Protein AF-A0A4W5PHT2-F1 (afdb_monomer)

Sequence (68 aa):
MKMLCDSMERDLPADAHLRASGRLCVSLTRVSDGKNVLVSEFDSDEELLQALLCSCFIPFYCGVIPPS

Secondary structure (DSSP, 8-state):
-HHHHHHHHHHS-TTHHHHHTTT--EEEE-TTT--EEEE---SSHHHHHHHHHHHT--TTTS-SS---

Nearest PDB structures (foldseek):
  8xks-assembly1_G  TM=2.856E-01  e=8.917E+00  Chlamydomonas reinhardtii

Foldseek 3Di:
DVVLLVVCVVPADQCNQVVQAPPPWQWAADPVPRDIDIDRHDPGPVRVSLSVQRSVDDDPVNYPDRDD

Solvent-accessible surface area (backbone atoms only — not comparable to full-atom values): 4229 Å² total; per-residue (Å²): 108,70,72,57,55,60,46,48,69,69,71,50,59,100,57,42,15,72,70,33,34,84,73,43,76,48,66,36,69,42,83,92,78,66,44,80,43,79,47,36,73,38,94,36,57,64,54,39,50,50,52,56,51,48,55,69,53,47,77,75,78,75,40,88,71,78,88,129

Mean predicted aligned error: 3.83 Å

pLDDT: mean 89.73, std 8.0, range [62.28, 97.94]

Organism: NCBI:txid62062

Radius of gyration: 12.21 Å; Cα contacts (8 Å, |Δi|>4): 75; chains: 1; bounding box: 27×25×28 Å

Structure (mmCIF, N/CA/C/O backbone):
data_AF-A0A4W5PHT2-F1
#
_entry.id   AF-A0A4W5PHT2-F1
#
loop_
_atom_site.group_PDB
_atom_site.id
_atom_site.type_symbol
_atom_site.label_atom_id
_atom_site.label_alt_id
_atom_site.label_comp_id
_atom_site.label_asym_id
_atom_site.label_entity_id
_atom_site.label_seq_id
_atom_site.pdbx_PDB_ins_code
_atom_site.Cartn_x
_atom_site.Cartn_y
_atom_site.Cartn_z
_atom_site.occupancy
_atom_site.B_iso_or_equiv
_atom_site.auth_seq_id
_atom_site.auth_comp_id
_atom_site.auth_asym_id
_atom_site.auth_atom_id
_atom_site.pdbx_PDB_model_num
ATOM 1 N N . MET A 1 1 ? 0.576 13.147 -9.665 1.00 67.94 1 MET A N 1
ATOM 2 C CA . MET A 1 1 ? 0.409 12.754 -8.248 1.00 67.94 1 MET A CA 1
ATOM 3 C C . MET A 1 1 ? -0.189 13.830 -7.371 1.00 67.94 1 MET A C 1
ATOM 5 O O . MET A 1 1 ? -1.125 13.499 -6.669 1.00 67.94 1 MET A O 1
ATOM 9 N N . LYS A 1 2 ? 0.251 15.094 -7.438 1.00 66.62 2 LYS A N 1
ATOM 10 C CA . LYS A 1 2 ? -0.265 16.143 -6.543 1.00 66.62 2 LYS A CA 1
ATOM 11 C C . LYS A 1 2 ? -1.802 16.269 -6.504 1.00 66.62 2 LYS A C 1
ATOM 13 O O . LYS A 1 2 ? -2.365 16.281 -5.424 1.00 66.62 2 LYS A O 1
ATOM 18 N N . MET A 1 3 ? -2.486 16.218 -7.653 1.00 77.50 3 MET A N 1
ATOM 19 C CA . MET A 1 3 ? -3.962 16.221 -7.677 1.00 77.50 3 MET A CA 1
ATOM 20 C C . MET A 1 3 ? -4.611 15.014 -6.977 1.00 77.50 3 MET A C 1
ATOM 22 O O . MET A 1 3 ? -5.719 15.148 -6.466 1.00 77.50 3 MET A O 1
ATOM 26 N N . LEU A 1 4 ? -3.951 13.850 -6.965 1.00 79.19 4 LEU A N 1
ATOM 27 C CA . LEU A 1 4 ? -4.449 12.657 -6.279 1.00 79.19 4 LEU A CA 1
ATOM 28 C C . LEU A 1 4 ? -4.335 12.848 -4.762 1.00 79.19 4 LEU A C 1
ATOM 30 O O . LEU A 1 4 ? -5.339 12.702 -4.079 1.00 79.19 4 LEU A O 1
ATOM 34 N N . CYS A 1 5 ? -3.168 13.287 -4.268 1.00 79.19 5 CYS A N 1
ATOM 35 C CA . CYS A 1 5 ? -2.964 13.640 -2.857 1.00 79.19 5 CYS A CA 1
ATOM 36 C C . CYS A 1 5 ? -3.993 14.677 -2.397 1.00 79.19 5 CYS A C 1
ATOM 38 O O . CYS A 1 5 ? -4.758 14.422 -1.476 1.00 79.19 5 CYS A O 1
ATOM 40 N N . ASP A 1 6 ? -4.069 15.803 -3.117 1.00 82.44 6 ASP A N 1
ATOM 41 C CA . ASP A 1 6 ? -4.924 16.925 -2.742 1.00 82.44 6 ASP A CA 1
ATOM 42 C C . ASP A 1 6 ? -6.414 16.518 -2.734 1.00 82.44 6 ASP A C 1
ATOM 44 O O . ASP A 1 6 ? -7.206 17.102 -2.004 1.00 82.44 6 ASP A O 1
ATOM 48 N N . SER A 1 7 ? -6.834 15.563 -3.575 1.00 83.12 7 SER A N 1
ATOM 49 C CA . SER A 1 7 ? -8.227 15.084 -3.584 1.00 83.12 7 SER A CA 1
ATOM 50 C C . SER A 1 7 ? -8.495 14.118 -2.440 1.00 83.12 7 SER A C 1
ATOM 52 O O . SER A 1 7 ? -9.497 14.255 -1.753 1.00 83.12 7 SER A O 1
ATOM 54 N N . MET A 1 8 ? -7.567 13.206 -2.169 1.00 85.44 8 MET A N 1
ATOM 55 C CA . MET A 1 8 ? -7.690 12.268 -1.059 1.00 85.44 8 MET A CA 1
ATOM 56 C C . MET A 1 8 ? -7.692 12.985 0.296 1.00 85.44 8 MET A C 1
ATOM 58 O O . MET A 1 8 ? -8.525 12.659 1.129 1.00 85.44 8 MET A O 1
ATOM 62 N N . GLU A 1 9 ? -6.859 14.012 0.488 1.00 84.06 9 GLU A N 1
ATOM 63 C CA . GLU A 1 9 ? -6.872 14.854 1.697 1.00 84.06 9 GLU A CA 1
ATOM 64 C C . GLU A 1 9 ? -8.196 15.612 1.895 1.00 84.06 9 GLU A C 1
ATOM 66 O O . GLU A 1 9 ? -8.589 15.883 3.026 1.00 84.06 9 GLU A O 1
ATOM 71 N N . ARG A 1 10 ? -8.897 15.970 0.809 1.00 88.19 10 ARG A N 1
ATOM 72 C CA . ARG A 1 10 ? -10.209 16.638 0.891 1.00 88.19 10 ARG A CA 1
ATOM 73 C C . ARG A 1 10 ? -11.363 15.665 1.113 1.00 88.19 10 ARG A C 1
ATOM 75 O O . ARG A 1 10 ? -12.337 16.032 1.766 1.00 88.19 10 ARG A O 1
ATOM 82 N N . ASP A 1 11 ? -11.279 14.481 0.516 1.00 88.88 11 ASP A N 1
ATOM 83 C CA . ASP A 1 11 ? -12.393 13.535 0.439 1.00 88.88 11 ASP A CA 1
ATOM 84 C C . ASP A 1 11 ? -12.371 12.506 1.584 1.00 88.88 11 ASP A C 1
ATOM 86 O O . ASP A 1 11 ? -13.412 11.930 1.918 1.00 88.88 11 ASP A O 1
ATOM 90 N N . LEU A 1 12 ? -11.204 12.258 2.193 1.00 89.88 12 LEU A N 1
ATOM 91 C CA . LEU A 1 12 ? -11.072 11.346 3.324 1.00 89.88 12 LEU A CA 1
ATOM 92 C C . LEU A 1 12 ? -11.487 12.028 4.640 1.00 89.88 12 LEU A C 1
ATOM 94 O O . LEU A 1 12 ? -11.147 13.183 4.893 1.00 89.88 12 LEU A O 1
ATOM 98 N N . PRO A 1 13 ? -12.222 11.316 5.506 1.00 93.25 13 PRO A N 1
ATOM 99 C CA . PRO A 1 13 ? -12.495 11.774 6.863 1.00 93.25 13 PRO A CA 1
ATOM 100 C C . PRO A 1 13 ? -11.212 11.746 7.711 1.00 93.25 13 PRO A C 1
ATOM 102 O O . PRO A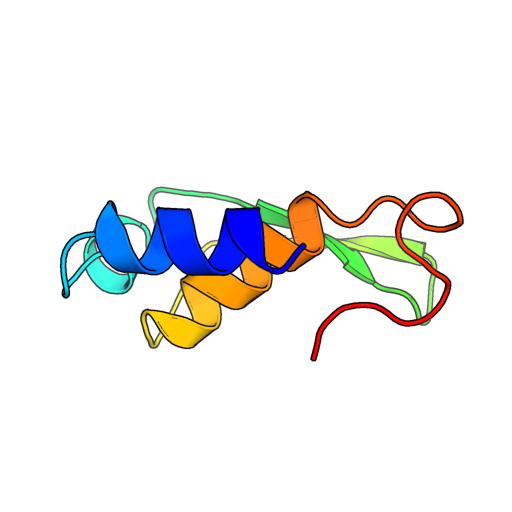 1 13 ? -10.326 10.941 7.450 1.00 93.25 13 PRO A O 1
ATOM 105 N N . ALA A 1 14 ? -11.157 12.551 8.775 1.00 91.38 14 ALA A N 1
ATOM 106 C CA . ALA A 1 14 ? -9.994 12.666 9.675 1.00 91.38 14 ALA A CA 1
ATOM 107 C C . ALA A 1 14 ? -9.677 11.407 10.522 1.00 91.38 14 ALA A C 1
ATOM 109 O O . ALA A 1 14 ? -8.792 11.425 11.372 1.00 91.38 14 ALA A O 1
ATOM 110 N N . ASP A 1 15 ? -10.470 10.345 10.381 1.00 94.06 15 ASP A N 1
ATOM 111 C CA . ASP A 1 15 ? -10.289 9.043 11.027 1.00 94.06 15 ASP A CA 1
ATOM 112 C C . ASP A 1 15 ? -10.167 7.913 9.989 1.00 94.06 15 ASP A C 1
ATOM 114 O O . ASP A 1 15 ? -10.456 6.745 10.272 1.00 94.06 15 ASP A O 1
ATOM 118 N N . ALA A 1 16 ? -9.789 8.254 8.755 1.00 95.94 16 ALA A N 1
ATOM 119 C CA . ALA A 1 16 ? -9.766 7.321 7.640 1.00 95.94 16 ALA A CA 1
ATOM 120 C C . ALA A 1 16 ? -8.852 6.121 7.896 1.00 95.94 16 ALA A C 1
ATOM 122 O O . ALA A 1 16 ? -9.269 4.993 7.618 1.00 95.94 16 ALA A O 1
ATOM 123 N N . HIS A 1 17 ? -7.657 6.340 8.455 1.00 96.00 17 HIS A N 1
ATOM 124 C CA . HIS A 1 17 ? -6.728 5.266 8.816 1.00 96.00 17 HIS A CA 1
ATOM 125 C C . HIS A 1 17 ? -7.374 4.254 9.767 1.00 96.00 17 HIS A C 1
ATOM 127 O O . HIS A 1 17 ? -7.393 3.068 9.457 1.00 96.00 17 HIS A O 1
ATOM 133 N N . LEU A 1 18 ? -8.044 4.706 10.834 1.00 97.75 18 LEU A N 1
ATOM 134 C CA . LEU A 1 18 ? -8.744 3.823 11.781 1.00 97.75 18 LEU A CA 1
ATOM 135 C C . LEU A 1 18 ? -9.854 3.006 11.111 1.00 97.75 18 LEU A C 1
ATOM 137 O O . LEU A 1 18 ? -10.084 1.846 11.448 1.00 97.75 18 LEU A O 1
ATOM 141 N N . ARG A 1 19 ? -10.568 3.611 10.159 1.00 96.81 19 ARG A N 1
ATOM 142 C CA . ARG A 1 19 ? -11.674 2.959 9.442 1.00 96.81 19 ARG A CA 1
ATOM 143 C C . ARG A 1 19 ? -11.199 1.954 8.393 1.00 96.81 19 ARG A C 1
ATOM 145 O O . ARG A 1 19 ? -11.972 1.054 8.032 1.00 96.81 19 ARG A O 1
ATOM 152 N N . ALA A 1 20 ? -9.995 2.163 7.865 1.00 96.81 20 ALA A N 1
ATOM 153 C CA . ALA A 1 20 ? -9.363 1.350 6.836 1.00 96.81 20 ALA A CA 1
ATOM 154 C C . ALA A 1 20 ? -8.536 0.199 7.427 1.00 96.81 20 ALA A C 1
ATOM 156 O O . ALA A 1 20 ? -8.549 -0.887 6.846 1.00 96.81 20 ALA A O 1
ATOM 157 N N . SER A 1 21 ? -7.875 0.403 8.569 1.00 97.69 21 SER A N 1
ATOM 158 C CA . SER A 1 21 ? -7.049 -0.608 9.239 1.00 97.69 21 SER A CA 1
ATOM 159 C C . SER A 1 21 ? -7.833 -1.895 9.510 1.00 97.69 21 SER A C 1
ATOM 161 O O . SER A 1 21 ? -8.996 -1.872 9.924 1.00 97.69 21 SER A O 1
ATOM 163 N N . GLY A 1 22 ? -7.233 -3.034 9.165 1.00 97.31 22 GLY A N 1
ATOM 164 C CA . GLY A 1 22 ? -7.841 -4.364 9.225 1.00 97.31 22 GLY A CA 1
ATOM 165 C C . GLY A 1 22 ? -8.955 -4.632 8.200 1.00 97.31 22 GLY A C 1
ATOM 166 O O . GLY A 1 22 ? -9.515 -5.730 8.176 1.00 97.31 22 GLY A O 1
ATOM 167 N N . ARG A 1 23 ? -9.315 -3.656 7.353 1.00 97.31 23 ARG A N 1
ATOM 168 C CA . ARG A 1 23 ? -10.444 -3.745 6.400 1.00 97.31 23 ARG A CA 1
ATOM 169 C C . ARG A 1 23 ? -10.055 -3.456 4.952 1.00 97.31 23 ARG A C 1
ATOM 171 O O . ARG A 1 23 ? -10.738 -3.925 4.042 1.00 97.31 23 ARG A O 1
ATOM 178 N N . LEU A 1 24 ? -8.990 -2.693 4.737 1.00 96.94 24 LEU A N 1
ATOM 179 C CA . LEU A 1 24 ? -8.409 -2.385 3.437 1.00 96.94 24 LEU A CA 1
ATOM 180 C C . LEU A 1 24 ? -7.032 -3.036 3.344 1.00 96.94 24 LEU A C 1
ATOM 182 O O . LEU A 1 24 ? -6.202 -2.833 4.217 1.00 96.94 24 LEU A O 1
ATOM 186 N N . CYS A 1 25 ? -6.771 -3.750 2.252 1.00 97.38 25 CYS A N 1
ATOM 187 C CA . CYS A 1 25 ? -5.445 -4.276 1.950 1.00 97.38 25 CYS A CA 1
ATOM 188 C C . CYS A 1 25 ? -4.897 -3.591 0.696 1.00 97.38 25 CYS A C 1
ATOM 190 O O . CYS A 1 25 ? -5.475 -3.714 -0.385 1.00 97.38 25 CYS A O 1
ATOM 192 N N . VAL A 1 26 ? -3.772 -2.897 0.830 1.00 97.06 26 VAL A N 1
ATOM 193 C CA . VAL A 1 26 ? -3.080 -2.218 -0.265 1.00 97.06 26 VAL A CA 1
ATOM 194 C C . VAL A 1 26 ? -1.902 -3.072 -0.713 1.00 97.06 26 VAL A C 1
ATOM 196 O O . VAL A 1 26 ? -1.033 -3.432 0.079 1.00 97.06 26 VAL A O 1
ATOM 199 N N . SER A 1 27 ? -1.883 -3.415 -1.998 1.00 96.81 27 SER A N 1
ATOM 200 C CA . SER A 1 27 ? -0.822 -4.212 -2.606 1.00 96.81 27 SER A CA 1
ATOM 201 C C . SER A 1 27 ? 0.247 -3.292 -3.191 1.00 96.81 27 SER A C 1
ATOM 203 O O . SER A 1 27 ? -0.037 -2.488 -4.077 1.00 96.81 27 SER A O 1
ATOM 205 N N . LEU A 1 28 ? 1.473 -3.405 -2.689 1.00 95.12 28 LEU A N 1
ATOM 206 C CA . LEU A 1 28 ? 2.613 -2.570 -3.052 1.00 95.12 28 LEU A CA 1
ATOM 207 C C . LEU A 1 28 ? 3.758 -3.421 -3.593 1.00 95.12 28 LEU A C 1
ATOM 209 O O . LEU A 1 28 ? 3.883 -4.603 -3.278 1.00 95.12 28 LEU A O 1
ATOM 213 N N . THR A 1 29 ? 4.630 -2.810 -4.391 1.00 93.19 29 THR A N 1
ATOM 214 C CA . THR A 1 29 ? 5.871 -3.449 -4.843 1.00 93.19 29 THR A CA 1
ATOM 215 C C . THR A 1 29 ? 7.044 -2.840 -4.094 1.00 93.19 29 THR A C 1
ATOM 217 O O . THR A 1 29 ? 7.279 -1.635 -4.173 1.00 93.19 29 THR A O 1
ATOM 220 N N . ARG A 1 30 ? 7.807 -3.664 -3.375 1.00 91.81 30 ARG A N 1
ATOM 221 C CA . ARG A 1 30 ? 9.027 -3.218 -2.709 1.00 91.81 30 ARG A CA 1
ATOM 222 C C . ARG A 1 30 ? 10.128 -3.031 -3.746 1.00 91.81 30 ARG A C 1
ATOM 224 O O . ARG A 1 30 ? 10.556 -3.981 -4.390 1.00 91.81 30 ARG A O 1
ATOM 231 N N . VAL A 1 31 ? 10.628 -1.806 -3.875 1.00 88.25 31 VAL A N 1
ATOM 232 C CA . VAL A 1 31 ? 11.608 -1.446 -4.915 1.00 88.25 31 VAL A CA 1
ATOM 233 C C . VAL A 1 31 ? 12.923 -2.228 -4.798 1.00 88.25 31 VAL A C 1
ATOM 235 O O . VAL A 1 31 ? 13.532 -2.541 -5.814 1.00 88.25 31 VAL A O 1
ATOM 238 N N . SER A 1 32 ? 13.356 -2.586 -3.585 1.00 88.75 32 SER A N 1
ATOM 239 C CA . SER A 1 32 ? 14.654 -3.241 -3.363 1.00 88.75 32 SER A CA 1
ATOM 240 C C . SER A 1 32 ? 14.761 -4.654 -3.946 1.00 88.75 32 SER A C 1
ATOM 242 O O . SER A 1 32 ? 15.854 -5.076 -4.305 1.00 88.75 32 SER A O 1
ATOM 244 N N . ASP A 1 33 ? 13.658 -5.405 -3.991 1.00 92.88 33 ASP A N 1
ATOM 245 C CA . ASP A 1 33 ? 13.639 -6.813 -4.417 1.00 92.88 33 ASP A CA 1
ATOM 246 C C . ASP A 1 33 ? 12.506 -7.146 -5.404 1.00 92.88 33 ASP A C 1
ATOM 248 O O . ASP A 1 33 ? 12.381 -8.293 -5.831 1.00 92.88 33 ASP A O 1
ATOM 252 N N . GLY A 1 34 ? 11.683 -6.159 -5.772 1.00 90.94 34 GLY A N 1
ATOM 253 C CA . GLY A 1 34 ? 10.548 -6.312 -6.680 1.00 90.94 34 GLY A CA 1
ATOM 254 C C . GLY A 1 34 ? 9.408 -7.162 -6.117 1.00 90.94 34 GLY A C 1
ATOM 255 O O . GLY A 1 34 ? 8.503 -7.531 -6.865 1.00 90.94 34 GLY A O 1
ATOM 256 N N . LYS A 1 35 ? 9.435 -7.516 -4.825 1.00 96.06 35 LYS A N 1
ATOM 257 C CA . LYS A 1 35 ? 8.417 -8.389 -4.236 1.00 96.06 35 LYS A CA 1
ATOM 258 C C . LYS A 1 35 ? 7.153 -7.621 -3.892 1.00 96.06 35 LYS A C 1
ATOM 260 O O . LYS A 1 35 ? 7.187 -6.443 -3.535 1.00 96.06 35 LYS A O 1
ATOM 265 N N . ASN A 1 36 ? 6.034 -8.334 -3.946 1.00 95.31 36 ASN A N 1
ATOM 266 C CA . ASN A 1 36 ? 4.769 -7.815 -3.467 1.00 95.31 36 ASN A CA 1
ATOM 267 C C . ASN A 1 36 ? 4.749 -7.746 -1.935 1.00 95.31 36 ASN A C 1
ATOM 269 O O . ASN A 1 36 ? 5.195 -8.673 -1.258 1.00 95.31 36 ASN A O 1
ATOM 273 N N . VAL A 1 37 ? 4.213 -6.653 -1.407 1.00 95.81 37 VAL A N 1
ATOM 274 C CA . VAL A 1 37 ? 3.979 -6.424 0.016 1.00 95.81 37 VAL A CA 1
ATOM 275 C C . VAL A 1 37 ? 2.534 -5.985 0.172 1.00 95.81 37 VAL A C 1
ATOM 277 O O . VAL A 1 37 ? 2.087 -5.072 -0.518 1.00 95.81 37 VAL A O 1
ATOM 280 N N . LEU A 1 38 ? 1.810 -6.635 1.077 1.00 96.94 38 LEU A N 1
ATOM 281 C CA . LEU A 1 38 ? 0.457 -6.241 1.436 1.00 96.94 38 LEU A CA 1
ATOM 282 C C . LEU A 1 38 ? 0.511 -5.424 2.726 1.00 96.94 38 LEU A C 1
ATOM 284 O O . LEU A 1 38 ? 1.093 -5.877 3.709 1.00 96.94 38 LEU A O 1
ATOM 288 N N . VAL A 1 39 ? -0.091 -4.242 2.708 1.00 96.69 39 VAL A N 1
ATOM 289 C CA . VAL A 1 39 ? -0.251 -3.378 3.883 1.00 96.69 39 VAL A CA 1
ATOM 290 C C . VAL A 1 39 ? -1.735 -3.313 4.209 1.00 96.69 39 VAL A C 1
ATOM 292 O 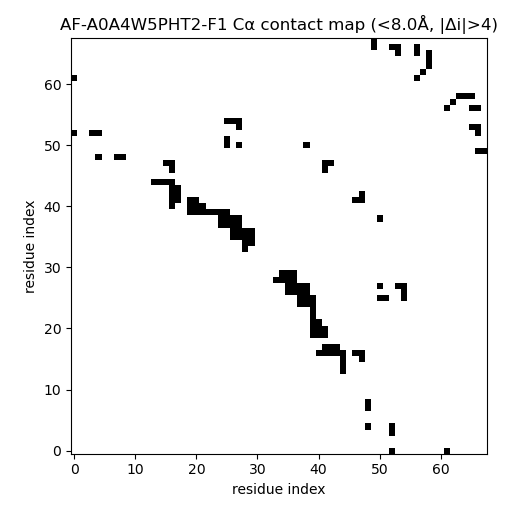O . VAL A 1 39 ? -2.539 -3.049 3.317 1.00 96.69 39 VAL A O 1
ATOM 295 N N . SER A 1 40 ? -2.104 -3.592 5.455 1.00 97.50 40 SER A N 1
ATOM 296 C CA . SER A 1 40 ? -3.504 -3.572 5.899 1.00 97.50 40 SER A CA 1
ATOM 297 C C . SER A 1 40 ? -3.744 -2.815 7.197 1.00 97.50 40 SER A C 1
ATOM 299 O O . SER A 1 40 ? -4.894 -2.615 7.571 1.00 97.50 40 SER A O 1
ATOM 301 N N . GLU A 1 41 ? -2.676 -2.415 7.878 1.00 97.94 41 GLU A N 1
ATOM 302 C CA . GLU A 1 41 ? -2.727 -1.636 9.108 1.00 97.94 41 GLU A CA 1
ATOM 303 C C . GLU A 1 41 ? -2.107 -0.270 8.830 1.00 97.94 41 GLU A C 1
ATOM 305 O O . GLU A 1 41 ? -1.111 -0.183 8.110 1.00 97.94 41 GLU A O 1
ATOM 310 N N . PHE A 1 42 ? -2.736 0.767 9.374 1.00 96.88 42 PHE A N 1
ATOM 311 C CA . PHE A 1 42 ? -2.364 2.167 9.219 1.00 96.88 42 PHE A CA 1
ATOM 312 C C . PHE A 1 42 ? -2.468 2.858 10.583 1.00 96.88 42 PHE A C 1
ATOM 314 O O . PHE A 1 42 ? -3.537 2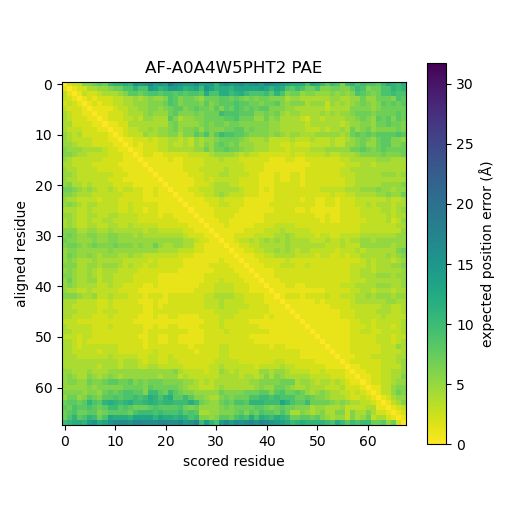.849 11.207 1.00 96.88 42 PHE A O 1
ATOM 321 N N . ASP A 1 43 ? -1.374 3.471 11.021 1.00 95.75 43 ASP A N 1
ATOM 322 C CA . ASP A 1 43 ? -1.235 4.171 12.298 1.00 95.75 43 ASP A CA 1
ATOM 323 C C . ASP A 1 43 ? -1.563 5.673 12.184 1.00 95.75 43 ASP A C 1
ATOM 325 O O . ASP A 1 43 ? -1.802 6.329 13.200 1.00 9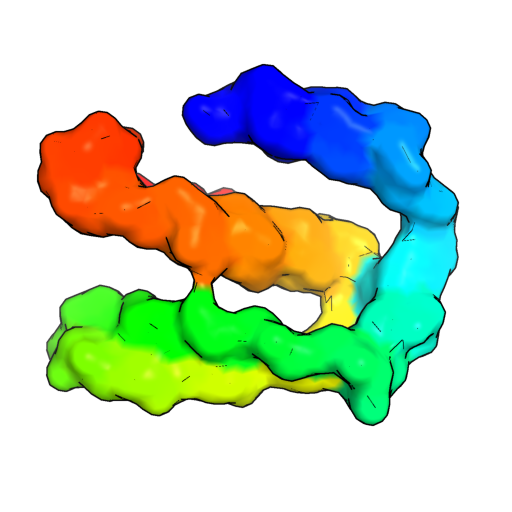5.75 43 ASP A O 1
ATOM 329 N N . SER A 1 44 ? -1.608 6.233 10.966 1.00 95.25 44 SER A N 1
ATOM 330 C CA . SER A 1 44 ? -2.053 7.612 10.711 1.00 95.25 44 SER A CA 1
ATOM 331 C C . SER A 1 44 ? -2.693 7.800 9.329 1.00 95.25 44 SER A C 1
ATOM 333 O O . SER A 1 44 ? -2.534 6.968 8.428 1.00 95.25 44 SER A O 1
ATOM 335 N N . ASP A 1 45 ? -3.420 8.911 9.144 1.00 92.56 45 ASP A N 1
ATOM 336 C CA . ASP A 1 45 ? -4.007 9.274 7.843 1.00 92.56 45 ASP A CA 1
ATOM 337 C C . ASP A 1 45 ? -2.923 9.515 6.781 1.00 92.56 45 ASP A C 1
ATOM 339 O O . ASP A 1 45 ? -3.120 9.171 5.614 1.00 92.56 45 ASP A O 1
ATOM 343 N N . GLU A 1 46 ? -1.758 10.038 7.176 1.00 91.88 46 GLU A N 1
ATOM 344 C CA . GLU A 1 46 ? -0.601 10.182 6.293 1.00 91.88 46 GLU A CA 1
ATOM 345 C C . GLU A 1 46 ? -0.087 8.821 5.820 1.00 91.88 46 GLU A C 1
ATOM 347 O O . GLU A 1 46 ? 0.147 8.653 4.624 1.00 91.88 46 GLU A O 1
ATOM 352 N N . GLU A 1 47 ? 0.044 7.835 6.712 1.00 93.75 47 GLU A N 1
ATOM 353 C CA . GLU A 1 47 ? 0.492 6.491 6.330 1.00 93.75 47 GLU A CA 1
ATOM 354 C C . GLU A 1 47 ? -0.488 5.832 5.346 1.00 93.75 47 GLU A C 1
ATOM 356 O O . GLU A 1 47 ? -0.075 5.288 4.314 1.00 93.75 47 GLU A O 1
ATOM 361 N N . LEU A 1 48 ? -1.796 5.947 5.607 1.00 94.94 48 LEU A N 1
ATOM 362 C CA . LEU A 1 48 ? -2.83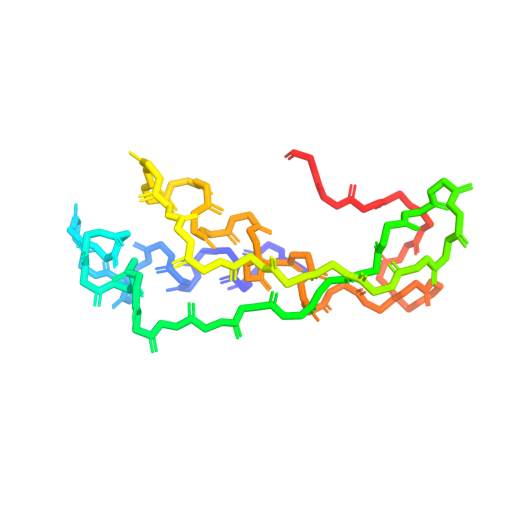7 5.487 4.685 1.00 94.94 48 LEU A CA 1
ATOM 363 C C . LEU A 1 48 ? -2.711 6.174 3.319 1.00 94.94 4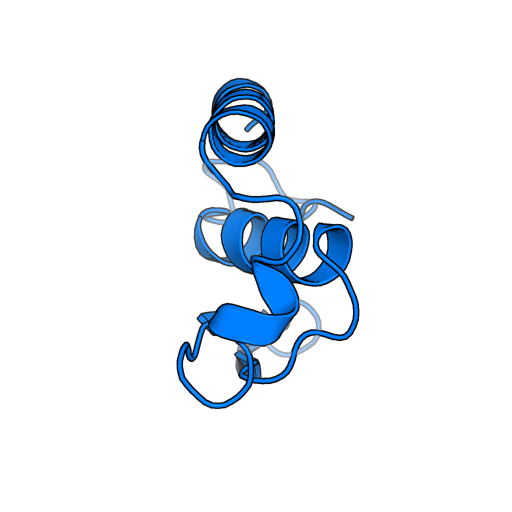8 LEU A C 1
ATOM 365 O O . LEU A 1 48 ? -2.726 5.510 2.276 1.00 94.94 48 LEU A O 1
ATOM 369 N N . LEU A 1 49 ? -2.573 7.500 3.309 1.00 92.50 49 LEU A N 1
ATOM 370 C CA . LEU A 1 49 ? -2.444 8.279 2.084 1.00 92.50 49 LEU A CA 1
ATOM 371 C C . LEU A 1 49 ? -1.194 7.870 1.297 1.00 92.50 49 LEU A C 1
ATOM 373 O O . LEU A 1 49 ? -1.273 7.657 0.087 1.00 92.50 49 LEU A O 1
ATOM 377 N N . GLN A 1 50 ? -0.054 7.694 1.963 1.00 92.12 50 GLN A N 1
ATOM 378 C CA . GLN A 1 50 ? 1.186 7.254 1.329 1.00 92.12 50 GLN A CA 1
ATOM 379 C C . GLN A 1 50 ? 1.067 5.864 0.710 1.00 92.12 50 GLN A C 1
ATOM 381 O O . GLN A 1 50 ? 1.493 5.672 -0.433 1.00 92.12 50 GLN A O 1
ATOM 386 N N . ALA A 1 51 ? 0.457 4.908 1.414 1.00 94.19 51 ALA A N 1
ATOM 387 C CA . ALA A 1 51 ? 0.220 3.574 0.876 1.00 94.19 51 ALA A CA 1
ATOM 388 C C . ALA A 1 51 ? -0.644 3.641 -0.394 1.00 94.19 51 ALA A C 1
ATOM 390 O O . ALA A 1 51 ? -0.309 3.046 -1.422 1.00 94.19 51 ALA A O 1
ATOM 391 N N . LEU A 1 52 ? -1.718 4.430 -0.368 1.00 93.12 52 LEU A N 1
ATOM 392 C CA . LEU A 1 52 ? -2.597 4.618 -1.520 1.00 93.12 52 LEU A CA 1
ATOM 393 C C . LEU A 1 52 ? -1.877 5.303 -2.693 1.00 93.12 52 LEU A C 1
ATOM 395 O O . LEU A 1 52 ? -1.991 4.848 -3.834 1.00 93.12 52 LEU A O 1
ATOM 399 N N . LEU A 1 53 ? -1.067 6.328 -2.432 1.00 91.31 53 LEU A N 1
ATOM 400 C CA . LEU A 1 53 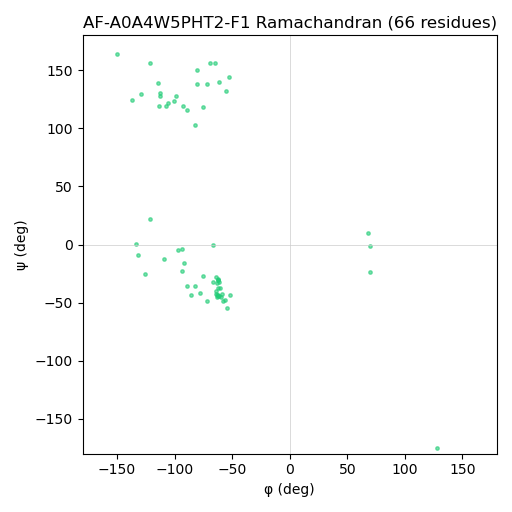? -0.258 6.989 -3.458 1.00 91.31 53 LEU A CA 1
ATOM 401 C C . LEU A 1 53 ? 0.770 6.044 -4.079 1.00 91.31 53 LEU A C 1
ATOM 403 O O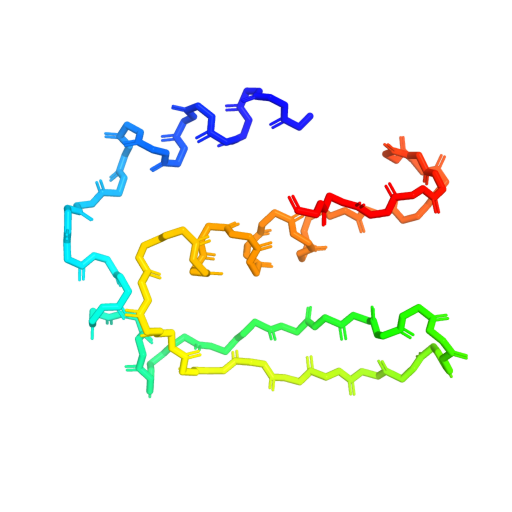 . LEU A 1 53 ? 0.911 6.017 -5.303 1.00 91.31 53 LEU A O 1
ATOM 407 N N . CYS A 1 54 ? 1.452 5.243 -3.260 1.00 91.62 54 CYS A N 1
ATOM 408 C CA . CYS A 1 54 ? 2.399 4.240 -3.735 1.00 91.62 54 CYS A CA 1
ATOM 409 C C . CYS A 1 54 ? 1.712 3.181 -4.602 1.00 91.62 54 CYS A C 1
ATOM 411 O O . CYS A 1 54 ? 2.272 2.776 -5.616 1.00 91.62 54 CYS A O 1
ATOM 413 N N . SER A 1 55 ? 0.485 2.774 -4.262 1.00 92.31 55 SER A N 1
ATOM 414 C CA . SER A 1 55 ? -0.274 1.794 -5.055 1.00 92.31 55 SER A CA 1
ATOM 415 C C . SER A 1 55 ? -0.622 2.298 -6.460 1.00 92.31 55 SER A C 1
ATOM 417 O O . SER A 1 55 ? -0.733 1.519 -7.404 1.00 92.31 55 SER A O 1
ATOM 419 N N . CYS A 1 56 ? -0.746 3.618 -6.606 1.00 89.56 56 CYS A N 1
ATOM 420 C CA . CYS A 1 56 ? -1.039 4.289 -7.867 1.00 89.56 56 CYS A CA 1
ATOM 421 C C . CYS A 1 56 ? 0.232 4.737 -8.609 1.00 89.56 56 CYS A C 1
ATOM 423 O O . CYS A 1 56 ? 0.146 5.271 -9.717 1.00 89.56 56 CYS A O 1
ATOM 425 N N . PHE A 1 57 ? 1.414 4.550 -8.017 1.00 88.94 57 PHE A N 1
ATOM 426 C CA . PHE A 1 57 ? 2.686 4.872 -8.645 1.00 88.94 57 PHE A CA 1
ATOM 427 C C . PHE A 1 57 ? 3.113 3.733 -9.568 1.00 88.94 57 PHE A C 1
ATOM 429 O O . PHE A 1 57 ? 3.620 2.704 -9.126 1.00 88.94 57 PHE A O 1
ATOM 436 N N . ILE A 1 58 ? 2.935 3.932 -10.873 1.00 87.62 58 ILE A N 1
ATOM 437 C CA . ILE A 1 58 ? 3.424 2.994 -11.882 1.00 87.62 58 ILE A CA 1
ATOM 438 C C . ILE A 1 58 ? 4.858 3.406 -12.253 1.00 87.62 58 ILE A C 1
ATOM 440 O O . ILE A 1 58 ? 5.045 4.504 -12.802 1.00 87.62 58 ILE A O 1
ATOM 444 N N . PRO A 1 59 ? 5.877 2.564 -11.979 1.00 83.44 59 PRO A N 1
ATOM 445 C CA . PRO A 1 59 ? 7.259 2.866 -12.335 1.00 83.44 59 PRO A CA 1
ATOM 446 C C . PRO A 1 59 ? 7.391 3.224 -13.818 1.00 83.44 59 PRO A C 1
ATOM 448 O O . PRO A 1 59 ? 6.694 2.663 -14.661 1.00 83.44 59 PRO A O 1
ATOM 451 N N . PHE A 1 60 ? 8.281 4.167 -14.132 1.00 87.06 60 PHE A N 1
ATOM 452 C CA . PHE A 1 60 ? 8.535 4.719 -15.475 1.00 87.06 60 PHE A CA 1
ATOM 453 C C . PHE A 1 60 ? 7.422 5.601 -16.063 1.00 87.06 60 PHE A C 1
ATOM 455 O O . PHE A 1 60 ? 7.729 6.473 -16.871 1.00 87.06 60 PHE A O 1
ATOM 462 N N . TYR A 1 61 ? 6.168 5.459 -15.628 1.00 86.38 61 TYR A N 1
ATOM 463 C CA . TYR A 1 61 ? 5.079 6.369 -16.008 1.00 86.38 61 TYR A CA 1
ATOM 464 C C . TYR A 1 61 ? 5.018 7.590 -15.092 1.00 86.38 61 TYR A C 1
ATOM 466 O O . TYR A 1 61 ? 4.849 8.717 -15.550 1.00 86.38 61 TYR A O 1
ATOM 474 N N . CYS A 1 62 ? 5.162 7.364 -13.787 1.00 82.06 62 CYS A N 1
ATOM 475 C CA . CYS A 1 62 ? 5.075 8.412 -12.773 1.00 82.06 62 CYS A CA 1
ATOM 476 C C . CYS A 1 62 ? 6.450 8.950 -12.336 1.00 82.06 62 CYS A C 1
ATOM 478 O O . CYS A 1 62 ? 6.510 9.894 -11.551 1.00 82.06 62 CYS A O 1
ATOM 480 N N . GLY A 1 63 ? 7.538 8.357 -12.838 1.00 83.62 63 GLY A N 1
ATOM 481 C CA . GLY A 1 63 ? 8.922 8.610 -12.432 1.00 83.62 63 GLY A CA 1
ATOM 482 C C . GLY A 1 63 ? 9.654 7.313 -12.072 1.00 83.62 63 GLY A C 1
ATOM 483 O O . GLY A 1 63 ? 9.115 6.217 -12.228 1.00 83.62 63 GLY A O 1
ATOM 484 N N . VAL A 1 64 ? 10.892 7.435 -11.589 1.00 79.00 64 VAL A N 1
ATOM 485 C CA . VAL A 1 64 ? 11.710 6.293 -11.119 1.00 79.00 64 VAL A CA 1
ATOM 486 C C . VAL A 1 64 ? 11.893 6.265 -9.600 1.00 79.00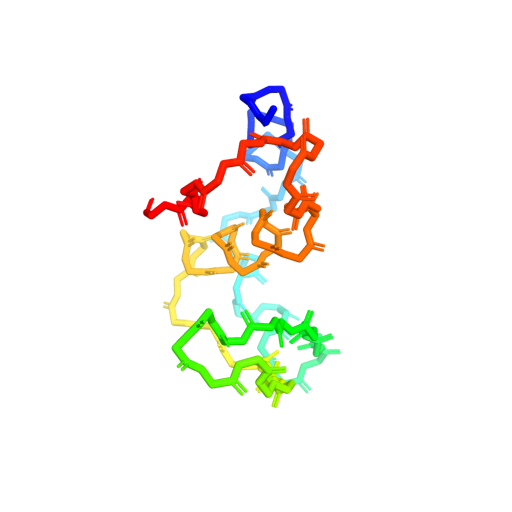 64 VAL A C 1
ATOM 488 O O . VAL A 1 64 ? 12.329 5.256 -9.059 1.00 79.00 64 VAL A O 1
ATOM 491 N N . ILE A 1 65 ? 11.543 7.356 -8.915 1.00 80.38 65 ILE A N 1
ATOM 492 C CA . ILE A 1 65 ? 11.605 7.476 -7.457 1.00 80.38 65 ILE A CA 1
ATOM 493 C C . ILE A 1 65 ? 10.160 7.454 -6.940 1.00 80.38 65 ILE A C 1
ATOM 495 O O . ILE A 1 65 ? 9.381 8.316 -7.358 1.00 80.38 65 ILE A O 1
ATOM 499 N N . PRO A 1 66 ? 9.775 6.478 -6.099 1.00 76.56 66 PRO A N 1
ATOM 500 C CA . PRO A 1 66 ? 8.444 6.440 -5.504 1.00 76.56 66 PRO A CA 1
ATOM 501 C C . PRO A 1 66 ? 8.226 7.632 -4.555 1.00 76.56 66 PRO A C 1
ATOM 503 O O . PRO A 1 66 ? 9.201 8.188 -4.043 1.00 76.56 66 PRO A O 1
ATOM 506 N N . PRO A 1 67 ? 6.967 8.037 -4.315 1.00 74.50 67 PRO A N 1
ATOM 507 C CA . PRO A 1 67 ? 6.655 9.053 -3.316 1.00 74.50 67 PRO A CA 1
ATOM 508 C C . PRO A 1 67 ? 7.090 8.578 -1.921 1.00 74.50 67 PRO A C 1
ATOM 510 O O . PRO A 1 67 ? 6.950 7.398 -1.599 1.00 74.50 67 PRO A O 1
ATOM 513 N N . SER A 1 68 ? 7.646 9.501 -1.135 1.00 62.28 68 SER A N 1
ATOM 514 C CA . SER A 1 68 ? 8.207 9.278 0.206 1.00 62.28 68 SER A CA 1
ATOM 515 C C . SER A 1 68 ? 7.505 10.084 1.275 1.00 62.28 68 SER A C 1
ATOM 517 O O . SER A 1 68 ? 6.779 11.036 0.910 1.00 62.28 68 SER A O 1
#

InterPro domains:
  IPR002641 Patatin-like phospholipase domain [PS51635] (1-68)
  IPR016035 Acyl transferase/acyl hydrolase/lysophospholipase [SSF52151] (3-62)
  IPR033562 Patatin-like phospholipase domain-containing protein [PTHR12406] (2-68)